Protein AF-A0A0F9TFV9-F1 (afdb_monomer_lite)

Structure (mmCIF, N/CA/C/O backbone):
data_AF-A0A0F9TFV9-F1
#
_entry.id   AF-A0A0F9TFV9-F1
#
loop_
_atom_site.group_PDB
_atom_site.id
_atom_site.type_symbol
_atom_site.label_atom_id
_atom_site.label_alt_id
_atom_site.label_comp_id
_atom_site.label_asym_id
_atom_site.label_entity_id
_atom_site.label_seq_id
_atom_site.pdbx_PDB_ins_code
_atom_site.Cartn_x
_atom_site.Cartn_y
_atom_site.Cartn_z
_atom_site.occupancy
_atom_site.B_iso_or_equiv
_atom_site.auth_seq_id
_atom_site.auth_comp_id
_atom_site.auth_asym_id
_atom_site.auth_atom_id
_atom_site.pdbx_PDB_model_num
ATOM 1 N N . MET A 1 1 ? 40.514 21.204 -9.995 1.00 37.50 1 MET A N 1
ATOM 2 C CA . MET A 1 1 ? 39.710 19.958 -10.024 1.00 37.50 1 MET A CA 1
ATOM 3 C C . MET A 1 1 ? 38.318 20.270 -10.565 1.00 37.50 1 MET A C 1
ATOM 5 O O . MET A 1 1 ? 37.435 20.650 -9.809 1.00 37.50 1 MET A O 1
ATOM 9 N N . GLY A 1 2 ? 38.145 20.220 -11.890 1.00 33.22 2 GLY A N 1
ATOM 10 C CA . GLY A 1 2 ? 36.869 20.514 -12.550 1.00 33.22 2 GLY A CA 1
ATOM 11 C C . GLY A 1 2 ? 36.032 19.247 -12.705 1.00 33.22 2 GLY A C 1
ATOM 12 O O . GLY A 1 2 ? 36.473 18.284 -13.324 1.00 33.22 2 GLY A O 1
ATOM 13 N N . THR A 1 3 ? 34.837 19.240 -12.126 1.00 39.53 3 THR A N 1
ATOM 14 C CA . THR A 1 3 ? 33.871 18.140 -12.186 1.00 39.53 3 THR A CA 1
ATOM 15 C C . THR A 1 3 ? 33.389 17.914 -13.623 1.00 39.53 3 THR A C 1
ATOM 17 O O . THR A 1 3 ? 32.779 18.787 -14.244 1.00 39.53 3 THR A O 1
ATOM 20 N N . MET A 1 4 ? 33.654 16.725 -14.176 1.00 38.09 4 MET A N 1
ATOM 21 C CA . MET A 1 4 ? 33.160 16.329 -15.496 1.00 38.09 4 MET A CA 1
ATOM 22 C C . MET A 1 4 ? 31.634 16.193 -15.456 1.00 38.09 4 MET A C 1
ATOM 24 O O . MET A 1 4 ? 31.074 15.252 -14.893 1.00 38.09 4 MET A O 1
ATOM 28 N N . LYS A 1 5 ? 30.945 17.171 -16.049 1.00 39.03 5 LYS A N 1
ATOM 29 C CA . LYS A 1 5 ? 29.489 17.175 -16.200 1.00 39.03 5 LYS A CA 1
ATOM 30 C C . LYS A 1 5 ? 29.058 16.039 -17.136 1.00 39.03 5 LYS A C 1
ATOM 32 O O . LYS A 1 5 ? 29.384 16.015 -18.319 1.00 39.03 5 LYS A O 1
ATOM 37 N N . ASN A 1 6 ? 28.279 15.133 -16.558 1.00 43.31 6 ASN A N 1
ATOM 38 C CA . ASN A 1 6 ? 27.502 14.057 -17.164 1.00 43.31 6 ASN A CA 1
ATOM 39 C C . ASN A 1 6 ? 26.743 14.536 -18.428 1.00 43.31 6 ASN A C 1
ATOM 41 O O . ASN A 1 6 ? 25.798 15.326 -18.329 1.00 43.31 6 ASN A O 1
ATOM 45 N N . LYS A 1 7 ? 27.164 14.085 -19.621 1.00 40.56 7 LYS A N 1
ATOM 46 C CA . LYS A 1 7 ? 26.511 14.417 -20.900 1.00 40.56 7 LYS A CA 1
ATOM 47 C C . LYS A 1 7 ? 25.249 13.566 -21.075 1.00 40.56 7 LYS A C 1
ATOM 49 O O . LYS A 1 7 ? 25.292 12.406 -21.472 1.00 40.56 7 LYS A O 1
ATOM 54 N N . ARG A 1 8 ? 24.106 14.180 -20.764 1.00 39.94 8 ARG A N 1
ATOM 55 C CA . ARG A 1 8 ? 22.757 13.665 -21.023 1.00 39.94 8 ARG A CA 1
ATOM 56 C C . ARG A 1 8 ? 22.492 13.575 -22.532 1.00 39.94 8 ARG A C 1
ATOM 58 O O . ARG A 1 8 ? 22.741 14.533 -23.250 1.00 39.94 8 ARG A O 1
ATOM 65 N N . GLY A 1 9 ? 21.872 12.470 -22.949 1.00 41.59 9 GLY A N 1
ATOM 66 C CA . GLY A 1 9 ? 20.926 12.418 -24.069 1.00 41.59 9 GLY A CA 1
ATOM 67 C C . GLY A 1 9 ? 21.504 12.439 -25.485 1.00 41.59 9 GLY A C 1
ATOM 68 O O . GLY A 1 9 ? 21.513 13.480 -26.128 1.00 41.59 9 GLY A O 1
ATOM 69 N N . LEU A 1 10 ? 21.819 11.265 -26.045 1.00 43.81 10 LEU A N 1
ATOM 70 C CA . LEU A 1 10 ? 21.795 11.100 -27.502 1.00 43.81 10 LEU A CA 1
ATOM 71 C C . LEU A 1 10 ? 20.373 10.740 -27.960 1.00 43.81 10 LEU A C 1
ATOM 73 O O . LEU A 1 10 ? 19.958 9.580 -27.937 1.00 43.81 10 LEU A O 1
ATOM 77 N N . HIS A 1 11 ? 19.632 11.752 -28.409 1.00 49.06 11 HIS A N 1
ATOM 78 C CA . HIS A 1 11 ? 18.586 11.575 -29.411 1.00 49.06 11 HIS A CA 1
ATOM 79 C C . HIS A 1 11 ? 19.266 11.215 -30.735 1.00 49.06 11 HIS A C 1
ATOM 81 O O . HIS A 1 11 ? 19.784 12.093 -31.410 1.00 49.06 11 HIS A O 1
ATOM 87 N N . ASN A 1 12 ? 19.287 9.938 -31.119 1.00 56.12 12 ASN A N 1
ATOM 88 C CA . ASN A 1 12 ? 19.725 9.573 -32.464 1.00 56.12 12 ASN A CA 1
ATOM 89 C C . ASN A 1 12 ? 18.788 8.508 -33.046 1.00 56.12 12 ASN A C 1
ATOM 91 O O . ASN A 1 12 ? 18.911 7.324 -32.729 1.00 56.12 12 ASN A O 1
ATOM 95 N N . LYS A 1 13 ? 17.803 8.942 -33.849 1.00 54.81 13 LYS A N 1
ATOM 96 C CA . LYS A 1 13 ? 16.908 8.042 -34.602 1.00 54.81 13 LYS A CA 1
ATOM 97 C C . LYS A 1 13 ? 17.725 7.060 -35.458 1.00 54.81 13 LYS A C 1
ATOM 99 O O . LYS A 1 13 ? 17.424 5.872 -35.446 1.00 54.81 13 LYS A O 1
ATOM 104 N N . ASN A 1 14 ? 18.839 7.520 -36.030 1.00 58.97 14 ASN A N 1
ATOM 105 C CA . ASN A 1 14 ? 19.707 6.725 -36.906 1.00 58.97 14 ASN A CA 1
ATOM 106 C C . ASN A 1 14 ? 20.368 5.549 -36.172 1.00 58.97 14 ASN A C 1
ATOM 108 O O . ASN A 1 14 ? 20.456 4.445 -36.698 1.00 58.97 14 ASN A O 1
ATOM 112 N N . LYS A 1 15 ? 20.766 5.739 -34.904 1.00 63.22 15 LYS A N 1
ATOM 113 C CA . LYS A 1 15 ? 21.329 4.647 -34.087 1.00 63.22 15 LYS A CA 1
ATOM 114 C C . LYS A 1 15 ? 20.271 3.598 -33.721 1.00 63.22 15 LYS A C 1
ATOM 116 O O . LYS A 1 15 ? 20.613 2.449 -33.459 1.00 63.22 15 LYS A O 1
ATOM 121 N N . PHE A 1 16 ? 18.994 3.982 -33.676 1.00 66.44 16 PHE A N 1
ATOM 122 C CA . PHE A 1 16 ? 17.909 3.053 -33.375 1.00 66.44 16 PHE A CA 1
ATOM 123 C C . PHE A 1 16 ? 17.599 2.133 -34.563 1.00 66.44 16 PHE A C 1
ATOM 125 O O . PHE A 1 16 ? 17.507 0.922 -34.367 1.00 66.44 16 PHE A O 1
ATOM 132 N N . GLU A 1 17 ? 17.465 2.702 -35.763 1.00 65.44 17 GLU A N 1
ATOM 133 C CA . GLU A 1 17 ? 17.160 1.957 -36.994 1.00 65.44 17 GLU A CA 1
ATOM 134 C C . GLU A 1 17 ? 18.267 0.963 -37.360 1.00 65.44 17 GLU A C 1
ATOM 136 O O . GLU A 1 17 ? 17.966 -0.141 -37.799 1.00 65.44 17 GLU A O 1
ATOM 141 N N . ALA A 1 18 ? 19.529 1.297 -37.076 1.00 75.06 18 ALA A N 1
ATOM 142 C CA . ALA A 1 18 ? 20.654 0.402 -37.337 1.00 75.06 18 ALA A CA 1
ATOM 143 C C . ALA A 1 18 ? 20.798 -0.745 -36.315 1.00 75.06 18 ALA A C 1
ATOM 145 O O . ALA A 1 18 ? 21.227 -1.838 -36.672 1.00 75.06 18 ALA A O 1
ATOM 146 N N . LEU A 1 19 ? 20.480 -0.517 -35.032 1.00 80.38 19 LEU A N 1
ATOM 147 C CA . LEU A 1 19 ? 20.834 -1.466 -33.965 1.00 80.38 19 LEU A CA 1
ATOM 148 C C . LEU A 1 19 ? 19.737 -2.491 -33.649 1.00 80.38 19 LEU A C 1
ATOM 150 O O . LEU A 1 19 ? 20.044 -3.645 -33.360 1.00 80.38 19 LEU A O 1
ATOM 154 N N . TRP A 1 20 ? 18.471 -2.071 -33.621 1.00 85.62 20 TRP A N 1
ATOM 155 C CA . TRP A 1 20 ? 17.415 -2.845 -32.957 1.00 85.62 20 TRP A CA 1
ATOM 156 C C . TRP A 1 20 ? 16.574 -3.749 -33.860 1.00 85.62 20 TRP A C 1
ATOM 158 O O . TRP A 1 20 ? 16.252 -4.844 -33.398 1.00 85.62 20 TRP A O 1
ATOM 168 N N . PRO A 1 21 ? 16.211 -3.373 -35.104 1.00 88.62 21 PRO A N 1
ATOM 169 C CA . PRO A 1 21 ? 15.469 -4.271 -35.987 1.00 88.62 21 PRO A CA 1
ATOM 170 C C . PRO A 1 21 ? 16.165 -5.626 -36.212 1.00 88.62 21 PRO A C 1
ATOM 172 O O . PRO A 1 21 ? 15.492 -6.641 -36.029 1.00 88.62 21 PRO A O 1
ATOM 175 N N . PRO A 1 22 ? 17.493 -5.696 -36.459 1.00 91.25 22 PRO A N 1
ATOM 176 C CA . PRO A 1 22 ? 18.190 -6.980 -36.602 1.00 91.25 22 PRO A CA 1
ATOM 177 C C . PRO A 1 22 ? 18.244 -7.806 -35.308 1.00 91.25 22 PRO A C 1
ATOM 179 O O . PRO A 1 22 ? 18.409 -9.018 -35.344 1.00 91.25 22 PRO A O 1
ATOM 182 N N . ARG A 1 23 ? 18.105 -7.157 -34.146 1.00 91.88 23 ARG A N 1
ATOM 183 C CA . ARG A 1 23 ? 18.199 -7.785 -32.817 1.00 91.88 23 ARG A CA 1
ATOM 184 C C . ARG A 1 23 ? 16.839 -8.078 -32.193 1.00 91.88 23 ARG A C 1
ATOM 186 O O . ARG A 1 23 ? 16.759 -8.385 -31.005 1.00 91.88 23 ARG A O 1
ATOM 193 N N . LYS A 1 24 ? 15.753 -7.961 -32.962 1.00 92.69 24 LYS A N 1
ATOM 194 C CA . LYS A 1 24 ? 14.388 -8.143 -32.454 1.00 92.69 24 LYS A CA 1
ATOM 195 C C . LYS A 1 24 ? 14.200 -9.513 -31.797 1.00 92.69 24 LYS A C 1
ATOM 197 O O . LYS A 1 24 ? 13.625 -9.580 -30.709 1.00 92.69 24 LYS A O 1
ATOM 202 N N . ASP A 1 25 ? 14.704 -10.573 -32.422 1.00 92.19 25 ASP A N 1
ATOM 203 C CA . ASP A 1 25 ? 14.535 -11.942 -31.927 1.00 92.19 25 ASP A CA 1
ATOM 204 C C . ASP A 1 25 ? 15.399 -12.226 -30.697 1.00 92.19 25 ASP A C 1
ATOM 206 O O . ASP A 1 25 ? 14.900 -12.776 -29.715 1.00 92.19 25 ASP A O 1
ATOM 210 N N . GLU A 1 26 ? 16.647 -11.749 -30.694 1.00 93.19 26 GLU A N 1
ATOM 211 C CA . GLU A 1 26 ? 17.537 -11.784 -29.526 1.00 93.19 26 GLU A CA 1
ATOM 212 C C . GLU A 1 26 ? 16.878 -11.083 -28.327 1.00 93.19 26 GLU A C 1
ATOM 214 O O . GLU A 1 26 ? 16.752 -11.651 -27.240 1.00 93.19 26 GLU A O 1
ATOM 219 N N . LEU A 1 27 ? 16.362 -9.870 -28.541 1.00 93.75 27 LEU A N 1
ATOM 220 C CA . LEU A 1 27 ? 15.692 -9.093 -27.506 1.00 93.75 27 LEU A CA 1
ATOM 221 C C . LEU A 1 27 ? 14.424 -9.792 -26.997 1.00 93.75 27 LEU A C 1
ATOM 223 O O . LEU A 1 27 ? 14.160 -9.794 -25.790 1.00 93.75 27 LEU A O 1
ATOM 227 N N . LYS A 1 28 ? 13.645 -10.410 -27.894 1.00 95.06 28 LYS A N 1
ATOM 228 C CA . LYS A 1 28 ? 12.459 -11.198 -27.536 1.00 95.06 28 LYS A CA 1
ATOM 229 C C . LYS A 1 28 ? 12.845 -12.415 -26.693 1.00 95.06 28 LYS A C 1
ATOM 231 O O . LYS A 1 28 ? 12.200 -12.650 -25.671 1.00 95.06 28 LYS A O 1
ATOM 236 N N . TRP A 1 29 ? 13.901 -13.137 -27.065 1.00 94.19 29 TRP A N 1
ATOM 237 C CA . TRP A 1 29 ? 14.400 -14.300 -26.331 1.00 94.19 29 TRP A CA 1
ATOM 238 C C . TRP A 1 29 ? 14.916 -13.919 -24.936 1.00 94.19 29 TRP A C 1
ATOM 240 O O . TRP A 1 29 ? 14.483 -14.497 -23.936 1.00 94.19 29 TRP A O 1
ATOM 250 N N . LEU A 1 30 ? 15.750 -12.878 -24.832 1.00 94.69 30 LEU A N 1
ATOM 251 C CA . LEU A 1 30 ? 16.243 -12.367 -23.547 1.00 94.69 30 LEU A CA 1
ATOM 252 C C . LEU A 1 30 ? 15.086 -11.939 -22.629 1.00 94.69 30 LEU A C 1
ATOM 254 O O . LEU A 1 30 ? 15.067 -12.242 -21.432 1.00 94.69 30 LEU A O 1
ATOM 258 N N . TYR A 1 31 ? 14.086 -11.253 -23.187 1.00 93.56 31 TYR A N 1
ATOM 259 C CA . TYR A 1 31 ? 12.984 -10.696 -22.412 1.00 93.56 31 TYR A CA 1
ATOM 260 C C . TYR A 1 31 ? 11.925 -11.738 -22.012 1.00 93.56 31 TYR A C 1
ATOM 262 O O . TYR A 1 31 ? 11.519 -11.769 -20.845 1.00 93.56 31 TYR A O 1
ATOM 270 N N . HIS A 1 32 ? 11.479 -12.600 -22.933 1.00 89.06 32 HIS A N 1
ATOM 271 C CA . HIS A 1 32 ? 10.394 -13.560 -22.693 1.00 89.06 32 HIS A CA 1
ATOM 272 C C . HIS A 1 32 ? 10.861 -14.950 -22.270 1.00 89.06 32 HIS A C 1
ATOM 274 O O . HIS A 1 32 ? 10.210 -15.530 -21.396 1.00 89.06 32 HIS A O 1
ATOM 280 N N . ASN A 1 33 ? 11.946 -15.474 -22.845 1.00 88.75 33 ASN A N 1
ATOM 281 C CA . ASN A 1 33 ? 12.426 -16.831 -22.567 1.00 88.75 33 ASN A CA 1
ATOM 282 C C . ASN A 1 33 ? 13.345 -16.827 -21.345 1.00 88.75 33 ASN A C 1
ATOM 284 O O . ASN A 1 33 ? 13.037 -17.475 -20.351 1.00 88.75 33 ASN A O 1
ATOM 288 N N . GLN A 1 34 ? 14.398 -16.005 -21.361 1.00 90.50 34 GLN A N 1
ATOM 289 C CA . GLN A 1 34 ? 15.352 -15.894 -20.246 1.00 90.50 34 GLN A CA 1
ATOM 290 C C . GLN A 1 34 ? 14.829 -15.074 -19.060 1.00 90.50 34 GLN A C 1
ATOM 292 O O . GLN A 1 34 ? 15.474 -14.986 -18.016 1.00 90.50 34 GLN A O 1
ATOM 297 N N . LYS A 1 35 ? 13.663 -14.435 -19.214 1.00 90.88 35 LYS A N 1
ATOM 298 C CA . LYS A 1 35 ? 13.019 -13.591 -18.196 1.00 90.88 35 LYS A CA 1
ATOM 299 C C . LYS A 1 35 ? 13.893 -12.436 -17.690 1.00 90.88 35 LYS A C 1
ATOM 301 O O . LYS A 1 35 ? 13.602 -11.893 -16.617 1.00 90.88 35 LYS A O 1
ATOM 306 N N . TRP A 1 36 ? 14.895 -11.984 -18.450 1.00 93.56 36 TRP A N 1
ATOM 307 C CA . TRP A 1 36 ? 15.752 -10.878 -18.024 1.00 93.56 36 TRP A CA 1
ATOM 308 C C . TRP A 1 36 ? 14.940 -9.600 -17.797 1.00 93.56 36 TRP A C 1
ATOM 310 O O . TRP A 1 36 ? 14.01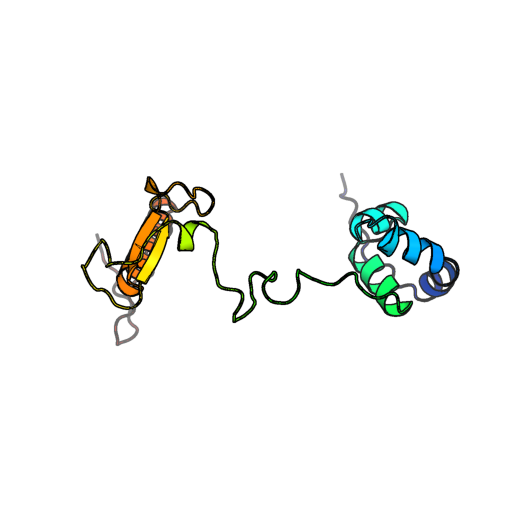3 -9.265 -18.546 1.00 93.56 36 TRP A O 1
ATOM 320 N N . SER A 1 37 ? 15.260 -8.885 -16.716 1.00 93.56 37 SER A N 1
ATOM 321 C CA . SER A 1 37 ? 14.658 -7.581 -16.444 1.00 93.56 37 SER A CA 1
ATOM 322 C C . SER A 1 37 ? 15.090 -6.574 -17.514 1.00 93.56 37 SER A C 1
ATOM 324 O O . SER A 1 37 ? 16.169 -6.685 -18.093 1.00 93.56 37 SER A O 1
ATOM 326 N N . MET A 1 38 ? 14.273 -5.545 -17.756 1.00 93.69 38 MET A N 1
ATOM 327 C CA . MET A 1 38 ? 14.645 -4.475 -18.693 1.00 93.69 38 MET A CA 1
ATOM 328 C C . MET A 1 38 ? 15.914 -3.723 -18.252 1.00 93.69 38 MET A C 1
ATOM 330 O O . MET A 1 38 ? 16.570 -3.128 -19.097 1.00 93.69 38 MET A O 1
ATOM 334 N N . SER A 1 39 ? 16.252 -3.744 -16.954 1.00 94.31 39 SER A N 1
ATOM 335 C CA . SER A 1 39 ? 17.513 -3.181 -16.453 1.00 94.31 39 SER A CA 1
ATOM 336 C C . SER A 1 39 ? 18.694 -4.045 -16.867 1.00 94.31 39 SER A C 1
ATOM 338 O O . SER A 1 39 ? 19.600 -3.532 -17.497 1.00 94.31 39 SER A O 1
ATOM 340 N N . LYS A 1 40 ? 18.619 -5.364 -16.636 1.00 94.75 40 LYS A N 1
ATOM 341 C CA . LYS A 1 40 ? 19.682 -6.306 -17.011 1.00 94.75 40 LYS A CA 1
ATOM 342 C C . LYS A 1 40 ? 19.948 -6.302 -18.520 1.00 94.75 40 LYS A C 1
ATOM 344 O O . LYS A 1 40 ? 21.091 -6.326 -18.953 1.00 94.75 40 LYS A O 1
ATOM 349 N N . ILE A 1 41 ? 18.884 -6.241 -19.323 1.00 94.94 41 ILE A N 1
ATOM 350 C CA . ILE A 1 41 ? 18.994 -6.076 -20.782 1.00 94.94 41 ILE A CA 1
ATOM 351 C C . ILE A 1 41 ? 19.617 -4.714 -21.122 1.00 94.94 41 ILE A C 1
ATOM 353 O O . ILE A 1 41 ? 20.413 -4.608 -22.049 1.00 94.94 41 ILE A O 1
ATOM 357 N N . GLY A 1 42 ? 19.259 -3.670 -20.374 1.00 93.25 42 GLY A N 1
ATOM 358 C CA . GLY A 1 42 ? 19.842 -2.345 -20.525 1.00 93.25 42 GLY A CA 1
ATOM 359 C C . GLY A 1 42 ? 21.348 -2.344 -20.293 1.00 93.25 42 GLY A C 1
ATOM 360 O O . GLY A 1 42 ? 22.082 -1.853 -21.142 1.00 93.25 42 GLY A O 1
ATOM 361 N N . ASP A 1 43 ? 21.801 -2.972 -19.212 1.00 92.19 43 ASP A N 1
ATOM 362 C CA . ASP A 1 43 ? 23.221 -3.108 -18.883 1.00 92.19 43 ASP A CA 1
ATOM 363 C C . ASP A 1 43 ? 23.967 -3.871 -19.988 1.00 92.19 43 ASP A C 1
ATOM 365 O O . ASP A 1 43 ? 25.012 -3.422 -20.452 1.00 92.19 43 ASP A O 1
ATOM 369 N N . TYR A 1 44 ? 23.374 -4.960 -20.493 1.00 91.75 44 TYR A N 1
ATOM 370 C CA . TYR A 1 44 ? 23.936 -5.762 -21.585 1.00 91.75 44 TYR A CA 1
ATOM 371 C C . TYR A 1 44 ? 24.159 -4.958 -22.876 1.00 91.75 44 TYR A C 1
ATOM 373 O O . TYR A 1 44 ? 25.190 -5.101 -23.527 1.00 91.75 44 TYR A O 1
ATOM 381 N N . TYR A 1 45 ? 23.225 -4.072 -23.231 1.00 88.81 45 TYR A N 1
ATOM 382 C CA . TYR A 1 45 ? 23.333 -3.224 -24.425 1.00 88.81 45 TYR A CA 1
ATOM 383 C C . TYR A 1 45 ? 23.856 -1.806 -24.142 1.00 88.81 45 TYR A C 1
ATOM 385 O O . TYR A 1 45 ? 23.824 -0.954 -25.033 1.00 88.81 45 TYR A O 1
ATOM 393 N N . ASN A 1 46 ? 24.309 -1.531 -22.916 1.00 89.75 46 ASN A N 1
ATOM 394 C CA . ASN A 1 46 ? 24.718 -0.207 -22.445 1.00 89.75 46 ASN A CA 1
ATOM 395 C C . ASN A 1 46 ? 23.686 0.903 -22.754 1.00 89.75 46 ASN A C 1
ATOM 397 O O . ASN A 1 46 ? 23.987 1.966 -23.307 1.00 89.75 46 ASN A O 1
ATOM 401 N N . VAL A 1 47 ? 22.423 0.638 -22.428 1.00 87.69 47 VAL A N 1
ATOM 402 C CA . VAL A 1 47 ? 21.302 1.568 -22.577 1.00 87.69 47 VAL A CA 1
ATOM 403 C C . VAL A 1 47 ? 20.450 1.575 -21.318 1.00 87.69 47 VAL A C 1
ATOM 405 O O . VAL A 1 47 ? 20.285 0.570 -20.640 1.00 87.69 47 VAL A O 1
ATOM 408 N N . SER A 1 48 ? 19.838 2.717 -21.002 1.00 90.62 48 SER A N 1
ATOM 409 C CA . SER A 1 48 ? 18.960 2.780 -19.829 1.00 90.62 48 SER A CA 1
ATOM 410 C C . SER A 1 48 ? 17.785 1.797 -19.940 1.00 90.62 48 SER A C 1
ATOM 412 O O . SER A 1 48 ? 17.255 1.553 -21.029 1.00 90.62 48 SER A O 1
ATOM 414 N N . GLN A 1 49 ? 17.280 1.341 -18.794 1.00 91.88 49 GLN A N 1
ATOM 415 C CA . GLN A 1 49 ? 16.047 0.551 -18.696 1.00 91.88 49 GLN A CA 1
ATOM 416 C C . GLN A 1 49 ? 14.858 1.215 -19.426 1.00 91.88 49 GLN A C 1
ATOM 418 O O . GLN A 1 49 ? 14.060 0.547 -20.088 1.00 91.88 49 GLN A O 1
ATOM 423 N N . SER A 1 50 ? 14.760 2.549 -19.363 1.00 90.06 50 SER A N 1
ATOM 424 C CA . SER A 1 50 ? 13.749 3.322 -20.101 1.00 90.06 50 SER A CA 1
ATOM 425 C C . SER A 1 50 ? 13.941 3.266 -21.624 1.00 90.06 50 SER A C 1
ATOM 427 O O . SER A 1 50 ? 12.966 3.302 -22.377 1.00 90.06 50 SER A O 1
ATOM 429 N N . GLY A 1 51 ? 15.192 3.143 -22.078 1.00 90.88 51 GLY A N 1
ATOM 430 C CA . GLY A 1 51 ? 15.564 2.930 -23.472 1.00 90.88 51 GLY A CA 1
ATOM 431 C C . GLY A 1 51 ? 15.064 1.580 -23.970 1.00 90.88 51 GLY A C 1
ATOM 432 O O . GLY A 1 51 ? 14.335 1.544 -24.955 1.00 90.88 51 GLY A O 1
ATOM 433 N N . ILE A 1 52 ? 15.340 0.501 -23.232 1.00 93.06 52 ILE A N 1
ATOM 434 C CA . ILE A 1 52 ? 14.825 -0.842 -23.548 1.00 93.06 52 ILE A CA 1
ATOM 435 C C . ILE A 1 52 ? 13.297 -0.861 -23.598 1.00 93.06 52 ILE A C 1
ATOM 437 O O . ILE A 1 52 ? 12.720 -1.389 -24.543 1.00 93.06 52 ILE A O 1
ATOM 441 N N . SER A 1 53 ? 12.625 -0.217 -22.642 1.00 92.69 53 SER A N 1
ATOM 442 C CA . SER A 1 53 ? 11.160 -0.097 -22.652 1.00 92.69 53 SER A CA 1
ATOM 443 C C . SER A 1 53 ? 10.632 0.546 -23.947 1.00 92.69 53 SER A C 1
ATOM 445 O O . SER A 1 53 ? 9.690 0.044 -24.566 1.00 92.69 53 SER A O 1
ATOM 447 N N . LYS A 1 54 ? 11.279 1.625 -24.414 1.00 91.94 54 LYS A N 1
ATOM 448 C CA . LYS A 1 54 ? 10.942 2.277 -25.691 1.00 91.94 54 LYS A CA 1
ATOM 449 C C . LYS A 1 54 ? 11.226 1.371 -26.891 1.00 91.94 54 LYS A C 1
ATOM 451 O O . LYS A 1 54 ? 10.426 1.366 -27.823 1.00 91.94 54 LYS A O 1
ATOM 456 N N . VAL A 1 55 ? 12.329 0.621 -26.871 1.00 92.38 55 VAL A N 1
ATOM 457 C CA . VAL A 1 55 ? 12.697 -0.329 -27.934 1.00 92.38 55 VAL A CA 1
ATOM 458 C C . VAL A 1 55 ? 11.654 -1.440 -28.050 1.00 92.38 55 VAL A C 1
ATOM 460 O O . VAL A 1 55 ? 11.112 -1.633 -29.134 1.00 92.38 55 VAL A O 1
ATOM 463 N N . LEU A 1 56 ? 11.301 -2.101 -26.942 1.00 93.06 56 LEU A N 1
ATOM 464 C CA . LEU A 1 56 ? 10.287 -3.163 -26.916 1.00 93.06 56 LEU A CA 1
ATOM 465 C C . LEU A 1 56 ? 8.954 -2.677 -27.500 1.00 93.06 56 LEU A C 1
ATOM 467 O O . LEU A 1 56 ? 8.392 -3.330 -28.376 1.00 93.06 56 LEU A O 1
ATOM 471 N N . LYS A 1 57 ? 8.499 -1.483 -27.087 1.00 92.81 57 LYS A N 1
ATOM 472 C CA . LYS A 1 57 ? 7.272 -0.866 -27.615 1.00 92.81 57 LYS A CA 1
ATOM 473 C C . LYS A 1 57 ? 7.350 -0.617 -29.124 1.00 92.81 57 LYS A C 1
ATOM 475 O O . LYS A 1 57 ? 6.391 -0.905 -29.829 1.00 92.81 57 LYS A O 1
ATOM 480 N N . ARG A 1 58 ? 8.470 -0.080 -29.622 1.00 91.19 58 ARG A N 1
ATOM 481 C CA . ARG A 1 58 ? 8.657 0.228 -31.052 1.00 91.19 58 ARG A CA 1
ATOM 482 C C . ARG A 1 58 ? 8.743 -1.019 -31.927 1.00 91.19 58 ARG A C 1
ATOM 484 O O . ARG A 1 58 ? 8.267 -0.986 -33.051 1.00 91.19 58 ARG A O 1
ATOM 491 N N . LEU A 1 59 ? 9.327 -2.101 -31.418 1.00 92.19 59 LEU A N 1
ATOM 492 C CA . LEU A 1 59 ? 9.432 -3.375 -32.137 1.00 92.19 59 LEU A CA 1
ATOM 493 C C . LEU A 1 59 ? 8.163 -4.240 -32.033 1.00 92.19 59 LEU A C 1
ATOM 495 O O . LEU A 1 59 ? 8.134 -5.342 -32.586 1.00 92.19 59 LEU A O 1
ATOM 499 N N . GLY A 1 60 ? 7.136 -3.774 -31.313 1.00 93.31 60 GLY A N 1
ATOM 500 C CA . GLY A 1 60 ? 5.902 -4.526 -31.086 1.00 93.31 60 GLY A CA 1
ATOM 501 C C . GLY A 1 60 ? 6.091 -5.759 -30.197 1.00 93.31 60 GLY A C 1
ATOM 502 O O . GLY A 1 60 ? 5.326 -6.712 -30.306 1.00 93.31 60 GLY A O 1
ATOM 503 N N . ILE A 1 61 ? 7.115 -5.776 -29.337 1.00 91.62 61 ILE A N 1
ATOM 504 C CA . ILE A 1 61 ? 7.336 -6.875 -28.391 1.00 91.62 61 ILE A CA 1
ATOM 505 C C . ILE A 1 61 ? 6.438 -6.635 -27.165 1.00 91.62 61 ILE A C 1
ATOM 507 O O . ILE A 1 61 ? 6.585 -5.602 -26.499 1.00 91.62 61 ILE A O 1
ATOM 511 N N . PRO A 1 62 ? 5.497 -7.547 -26.853 1.00 89.69 62 PRO A N 1
ATOM 512 C CA . PRO A 1 62 ? 4.534 -7.337 -25.780 1.00 89.69 62 PRO A CA 1
ATOM 513 C C . PRO A 1 62 ? 5.223 -7.305 -24.413 1.00 89.69 62 PRO A C 1
ATOM 515 O O . PRO A 1 62 ? 6.091 -8.112 -24.100 1.00 89.69 62 PRO A O 1
ATOM 518 N N . SER A 1 63 ? 4.809 -6.377 -23.553 1.00 87.19 63 SER A N 1
ATOM 519 C CA . SER A 1 63 ? 5.274 -6.346 -22.162 1.00 87.19 63 SER A CA 1
ATOM 520 C C . SER A 1 63 ? 4.825 -7.609 -21.417 1.00 87.19 63 SER A C 1
ATOM 522 O O . SER A 1 63 ? 3.696 -8.056 -21.600 1.00 87.19 63 SER A O 1
ATOM 524 N N . ARG A 1 64 ? 5.649 -8.134 -20.498 1.00 85.25 64 ARG A N 1
ATOM 525 C CA . ARG A 1 64 ? 5.339 -9.309 -19.647 1.00 85.25 64 ARG A CA 1
ATOM 526 C C . ARG A 1 64 ? 4.196 -9.099 -18.624 1.00 85.25 64 ARG A C 1
ATOM 528 O O . ARG A 1 64 ? 4.059 -9.890 -17.701 1.00 85.25 64 ARG A O 1
ATOM 535 N N . GLY A 1 65 ? 3.382 -8.053 -18.780 1.00 74.50 65 GLY A N 1
ATOM 536 C CA . GLY A 1 65 ? 2.349 -7.647 -17.826 1.00 74.50 65 GLY A CA 1
ATOM 537 C C . GLY A 1 65 ? 2.932 -6.933 -16.602 1.00 74.50 65 GLY A C 1
ATOM 538 O O . GLY A 1 65 ? 4.003 -7.271 -16.099 1.00 74.50 65 GLY A O 1
ATOM 539 N N . LYS A 1 66 ? 2.245 -5.887 -16.128 1.00 66.94 66 LYS A N 1
ATOM 540 C CA . LYS A 1 66 ? 2.571 -5.217 -14.862 1.00 66.94 66 LYS A CA 1
ATOM 541 C C . LYS A 1 66 ? 1.597 -5.707 -13.801 1.00 66.94 66 LYS A C 1
ATOM 543 O O . LYS A 1 66 ? 0.536 -5.123 -13.621 1.00 66.94 66 LYS A O 1
ATOM 548 N N . GLY A 1 67 ? 2.000 -6.752 -13.095 1.00 63.81 67 GLY A N 1
ATOM 549 C CA . GLY A 1 67 ? 1.273 -7.267 -11.945 1.00 63.81 67 GLY A CA 1
ATOM 550 C C . GLY A 1 67 ? 0.517 -8.551 -12.238 1.00 63.81 67 GLY A C 1
ATOM 551 O O . GLY A 1 67 ? 0.203 -8.880 -13.379 1.00 63.81 67 GLY A O 1
ATOM 552 N N . ARG A 1 68 ? 0.266 -9.268 -11.149 1.00 67.00 68 ARG A N 1
ATOM 553 C CA . ARG A 1 68 ? -0.666 -10.387 -11.093 1.00 67.00 68 ARG A CA 1
ATOM 554 C C . ARG A 1 68 ? -2.049 -9.923 -11.586 1.00 67.00 68 ARG A C 1
ATOM 556 O O . ARG A 1 68 ? -2.365 -8.741 -11.445 1.00 67.00 68 ARG A O 1
ATOM 563 N N . LEU A 1 69 ? -2.835 -10.806 -12.198 1.00 63.97 69 LEU A N 1
ATOM 564 C CA . LEU A 1 69 ? -4.167 -10.496 -12.742 1.00 63.97 69 LEU A CA 1
ATOM 565 C C . LEU A 1 69 ? -5.267 -10.999 -11.793 1.00 63.97 69 LEU A C 1
ATOM 567 O O . LEU A 1 69 ? -5.027 -11.893 -10.987 1.00 63.97 69 LEU A O 1
ATOM 571 N N . GLY A 1 70 ? -6.468 -10.420 -11.874 1.00 63.69 70 GLY A N 1
ATOM 572 C CA . GLY A 1 70 ? -7.619 -10.854 -11.070 1.00 63.69 70 GLY A CA 1
ATOM 573 C C . GLY A 1 70 ? -7.366 -10.811 -9.557 1.00 63.69 70 GLY A C 1
ATOM 574 O O . GLY A 1 70 ? -6.750 -9.869 -9.054 1.00 63.69 70 GLY A O 1
ATOM 575 N N . SER A 1 71 ? -7.819 -11.841 -8.837 1.00 59.56 71 SER A N 1
ATOM 576 C CA . SER A 1 71 ? -7.690 -11.982 -7.374 1.00 59.56 71 SER A CA 1
ATOM 577 C C . SER A 1 71 ? -6.247 -11.961 -6.861 1.00 59.56 71 SER A C 1
ATOM 579 O O . SER A 1 71 ? -6.005 -11.651 -5.696 1.00 59.56 71 SER A O 1
ATOM 581 N N . GLU A 1 72 ? -5.270 -12.234 -7.723 1.00 53.38 72 GLU A N 1
ATOM 582 C CA . GLU A 1 72 ? -3.858 -12.212 -7.369 1.00 53.38 72 GLU A CA 1
ATOM 583 C C . GLU A 1 72 ? -3.257 -10.785 -7.356 1.00 53.38 72 GLU A C 1
ATOM 585 O O . GLU A 1 72 ? -2.153 -10.568 -6.840 1.00 53.38 72 GLU A O 1
ATOM 590 N N . ASN A 1 73 ? -3.959 -9.790 -7.914 1.00 65.31 73 ASN A N 1
ATOM 591 C CA . ASN A 1 73 ? -3.564 -8.382 -7.890 1.00 65.31 73 ASN A CA 1
ATOM 592 C C . ASN A 1 73 ? -3.959 -7.723 -6.559 1.00 65.31 73 ASN A C 1
ATOM 594 O O . ASN A 1 73 ? -5.138 -7.524 -6.286 1.00 65.31 73 ASN A O 1
ATOM 598 N N . GLY A 1 74 ? -2.983 -7.252 -5.775 1.00 57.88 74 GLY A N 1
ATOM 599 C CA . GLY A 1 74 ? -3.232 -6.610 -4.472 1.00 57.88 74 GLY A CA 1
ATOM 600 C C . GLY A 1 74 ? -4.042 -5.298 -4.496 1.00 57.88 74 GLY A C 1
ATOM 601 O O . GLY A 1 74 ? -4.261 -4.709 -3.438 1.00 57.88 74 GLY A O 1
ATOM 602 N N . ARG A 1 75 ? -4.449 -4.809 -5.678 1.00 57.50 75 ARG A N 1
ATOM 603 C CA . ARG A 1 75 ? -5.323 -3.636 -5.877 1.00 57.50 75 ARG A CA 1
ATOM 604 C C . ARG A 1 75 ? -6.705 -3.977 -6.464 1.00 57.50 75 ARG A C 1
ATOM 606 O O . ARG A 1 75 ? -7.466 -3.052 -6.741 1.00 57.50 75 ARG A O 1
ATOM 613 N N . TYR A 1 76 ? -7.011 -5.249 -6.717 1.00 57.22 76 TYR A N 1
ATOM 614 C CA . TYR A 1 76 ? -8.269 -5.671 -7.344 1.00 57.22 76 TYR A CA 1
ATOM 615 C C . TYR A 1 76 ? -9.456 -5.528 -6.374 1.00 57.22 76 TYR A C 1
ATOM 617 O O . TYR A 1 76 ? -9.294 -5.702 -5.169 1.00 57.22 76 TYR A O 1
ATOM 625 N N . LYS A 1 77 ? -10.637 -5.130 -6.870 1.00 50.03 77 LYS A N 1
ATOM 626 C CA . LYS A 1 77 ? -11.766 -4.678 -6.023 1.00 50.03 77 LYS A CA 1
ATOM 627 C C . LYS A 1 77 ? -12.411 -5.813 -5.208 1.00 50.03 77 LYS A C 1
ATOM 629 O O . LYS A 1 77 ? -12.863 -5.564 -4.096 1.00 50.03 77 LYS A O 1
ATOM 634 N N . ASP A 1 78 ? -12.380 -7.032 -5.729 1.00 49.75 78 ASP A N 1
ATOM 635 C CA . ASP A 1 78 ? -12.776 -8.313 -5.121 1.00 49.75 78 ASP A CA 1
ATOM 636 C C . ASP A 1 78 ? -11.555 -9.156 -4.692 1.00 49.75 78 ASP A C 1
ATOM 638 O O . ASP A 1 78 ? -11.660 -10.050 -3.856 1.00 49.75 78 ASP A O 1
ATOM 642 N N . GLY A 1 79 ? -10.352 -8.773 -5.135 1.00 50.06 79 GLY A N 1
ATOM 643 C CA . GLY A 1 79 ? -9.074 -9.162 -4.538 1.00 50.06 79 GLY A CA 1
ATOM 644 C C . GLY A 1 79 ? -8.783 -8.328 -3.294 1.00 50.06 79 GLY A C 1
ATOM 645 O O . GLY A 1 79 ? -7.872 -7.497 -3.308 1.00 50.06 79 GLY A O 1
ATOM 646 N N . THR A 1 80 ? -9.587 -8.519 -2.235 1.00 40.66 80 THR A N 1
ATOM 647 C CA . THR A 1 80 ? -9.385 -7.907 -0.907 1.00 40.66 80 THR A CA 1
ATOM 648 C C . THR A 1 80 ? -7.879 -7.775 -0.654 1.00 40.66 80 THR A C 1
ATOM 650 O O . THR A 1 80 ? -7.124 -8.729 -0.780 1.00 40.66 80 THR A O 1
ATOM 653 N N . GLN A 1 81 ? -7.322 -6.596 -0.414 1.00 51.16 81 GLN A N 1
ATOM 654 C CA . GLN A 1 81 ? -7.165 -6.043 0.928 1.00 51.16 81 GLN A CA 1
ATOM 655 C C . GLN A 1 81 ? -6.737 -7.035 2.036 1.00 51.16 81 GLN A C 1
ATOM 657 O O . GLN A 1 81 ? -6.577 -6.591 3.158 1.00 51.16 81 GLN A O 1
ATOM 662 N N . SER A 1 82 ? -6.497 -8.318 1.786 1.00 47.31 82 SER A N 1
ATOM 663 C CA . SER A 1 82 ? -6.149 -9.371 2.728 1.00 47.31 82 SER A CA 1
ATOM 664 C C . SER A 1 82 ? -4.648 -9.591 2.695 1.00 47.31 82 SER A C 1
ATOM 666 O O . SER A 1 82 ? -4.136 -10.527 2.093 1.00 47.31 82 SER A O 1
ATOM 668 N N . ARG A 1 83 ? -3.897 -8.739 3.390 1.00 66.50 83 ARG A N 1
ATOM 669 C CA . ARG A 1 83 ? -2.684 -9.288 4.000 1.00 66.50 83 ARG A CA 1
ATOM 670 C C . ARG A 1 83 ? -3.167 -10.368 4.971 1.00 66.50 83 ARG A C 1
ATOM 672 O O . ARG A 1 83 ? -4.126 -10.080 5.684 1.00 66.50 83 ARG A O 1
ATOM 679 N N . MET A 1 84 ? -2.561 -11.563 4.973 1.00 70.00 84 MET A N 1
ATOM 680 C CA . MET A 1 84 ? -3.016 -12.716 5.779 1.00 70.00 84 MET A CA 1
ATOM 681 C C . MET A 1 84 ? -3.481 -12.312 7.182 1.00 70.00 84 MET A C 1
ATOM 683 O O . MET A 1 84 ? -4.538 -12.733 7.630 1.00 70.00 84 MET A O 1
ATOM 687 N N . TYR A 1 85 ? -2.774 -11.383 7.827 1.00 77.12 85 TYR A N 1
ATOM 688 C CA . TYR A 1 85 ? -3.118 -10.870 9.152 1.00 77.12 85 TYR A CA 1
ATOM 689 C C . TYR A 1 85 ? -4.529 -10.298 9.318 1.00 77.12 85 TYR A C 1
ATOM 691 O O . TYR A 1 85 ? -5.038 -10.289 10.428 1.00 77.12 85 TYR A O 1
ATOM 699 N N . ARG A 1 86 ? -5.183 -9.818 8.257 1.00 77.06 86 ARG A N 1
ATOM 700 C CA . ARG A 1 86 ? -6.569 -9.327 8.326 1.00 77.06 86 ARG A CA 1
ATOM 701 C C . ARG A 1 86 ? -7.594 -10.454 8.400 1.00 77.06 86 ARG A C 1
ATOM 703 O O . ARG A 1 86 ? -8.731 -10.171 8.753 1.00 77.06 86 ARG A O 1
ATOM 710 N N . GLN A 1 87 ? -7.184 -11.669 8.043 1.00 82.19 87 GLN A N 1
ATOM 711 C CA . GLN A 1 87 ? -7.959 -12.901 8.175 1.00 82.19 87 GLN A CA 1
ATOM 712 C C . GLN A 1 87 ? -7.580 -13.666 9.452 1.00 82.19 87 GLN A C 1
ATOM 714 O O . GLN A 1 87 ? -8.398 -14.411 9.968 1.00 82.19 87 GLN A O 1
ATOM 719 N N . MET A 1 88 ? -6.366 -13.462 9.983 1.00 83.56 88 MET A N 1
ATOM 720 C CA . MET A 1 88 ? -5.898 -14.142 11.201 1.00 83.56 88 MET A CA 1
ATOM 721 C C . MET A 1 88 ? -6.590 -13.662 12.489 1.00 83.56 88 MET A C 1
ATOM 723 O O . MET A 1 88 ? -6.479 -14.327 13.511 1.0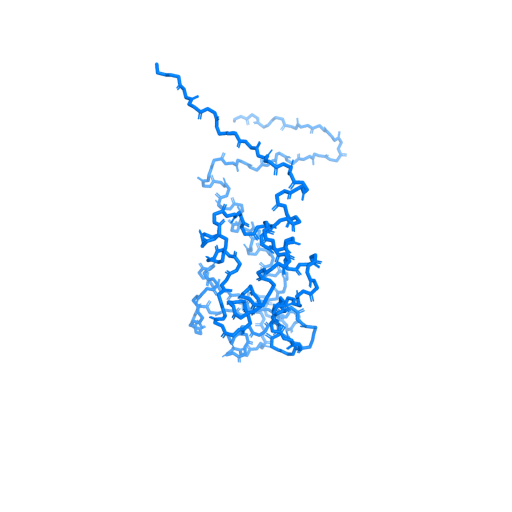0 83.56 88 MET A O 1
ATOM 727 N N . ILE A 1 89 ? -7.269 -12.511 12.469 1.00 86.00 89 ILE A N 1
ATOM 728 C CA . ILE A 1 89 ? -7.916 -11.920 13.646 1.00 86.00 89 ILE A CA 1
ATOM 729 C C . ILE A 1 89 ? -9.389 -11.623 13.359 1.00 86.00 89 ILE A C 1
ATOM 731 O O . ILE A 1 89 ? -9.725 -10.981 12.359 1.00 86.00 89 ILE A O 1
ATOM 735 N N . GLU A 1 90 ? -10.261 -12.079 14.253 1.00 90.00 90 GLU A N 1
ATOM 736 C CA . GLU A 1 90 ? -11.693 -11.803 14.196 1.00 90.00 90 GLU A CA 1
ATOM 737 C C . GLU A 1 90 ? -11.980 -10.329 14.512 1.00 90.00 90 GLU A C 1
ATOM 739 O O . GLU A 1 90 ? -11.304 -9.704 15.329 1.00 90.00 90 GLU A O 1
ATOM 744 N N . LYS A 1 91 ? -12.974 -9.748 13.833 1.00 91.94 91 LYS A N 1
ATOM 745 C CA . LYS A 1 91 ? -13.391 -8.353 14.020 1.00 91.94 91 LYS A CA 1
ATOM 746 C C . LYS A 1 91 ? -14.702 -8.296 14.798 1.00 91.94 91 LYS A C 1
ATOM 748 O O . LYS A 1 91 ? -15.748 -8.047 14.206 1.00 91.94 91 LYS A O 1
ATOM 753 N N . ASP A 1 92 ? -14.629 -8.495 16.106 1.00 94.62 92 ASP A N 1
ATOM 754 C CA . ASP A 1 92 ? -15.783 -8.449 17.007 1.00 94.62 92 ASP A CA 1
ATOM 755 C C . ASP A 1 92 ? -16.198 -6.999 17.329 1.00 94.62 92 ASP A C 1
ATOM 757 O O . ASP A 1 92 ? -17.313 -6.566 17.037 1.00 94.62 92 ASP A O 1
ATOM 761 N N . LYS A 1 93 ? -15.280 -6.204 17.885 1.00 97.56 93 LYS A N 1
ATOM 762 C CA . LYS A 1 93 ? -15.501 -4.826 18.327 1.00 97.56 93 LYS A CA 1
ATOM 763 C C . LYS A 1 93 ? -14.198 -4.040 18.367 1.00 97.56 93 LYS A C 1
ATOM 765 O O . LYS A 1 93 ? -13.094 -4.568 18.440 1.00 97.56 93 LYS A O 1
ATOM 770 N N . CYS A 1 94 ? -14.320 -2.721 18.355 1.00 97.69 94 CYS A N 1
ATOM 771 C CA . CYS A 1 94 ? -13.192 -1.828 18.570 1.00 97.69 94 CYS A CA 1
ATOM 772 C C . CYS A 1 94 ? -12.640 -1.998 19.993 1.00 97.69 94 CYS A C 1
ATOM 774 O O . CYS A 1 94 ? -13.353 -1.734 20.962 1.00 97.69 94 CYS A O 1
ATOM 776 N N . SER A 1 95 ? -11.350 -2.306 20.126 1.00 97.25 95 SER A N 1
ATOM 777 C CA . SER A 1 95 ? -10.676 -2.454 21.422 1.00 97.25 95 SER A CA 1
ATOM 778 C C . SER A 1 95 ? -10.594 -1.154 22.232 1.00 97.25 95 SER A C 1
ATOM 780 O O . SER A 1 95 ? -10.332 -1.189 23.428 1.00 97.25 95 SER A O 1
ATOM 782 N N . THR A 1 96 ? -10.808 0.006 21.598 1.00 97.12 96 THR A N 1
ATOM 783 C CA . THR A 1 96 ? -10.739 1.324 22.256 1.00 97.12 96 THR A CA 1
ATOM 784 C C . THR A 1 96 ? -12.098 1.866 22.693 1.00 97.12 96 THR A C 1
ATOM 786 O O . THR A 1 96 ? -12.176 2.527 23.722 1.00 97.12 96 THR A O 1
ATOM 789 N N . CYS A 1 97 ? -13.156 1.679 21.899 1.00 97.75 97 CYS A N 1
ATOM 790 C CA . CYS A 1 97 ? -14.465 2.291 22.176 1.00 97.75 97 CYS A CA 1
ATOM 791 C C . CYS A 1 97 ? -15.646 1.316 22.143 1.00 97.75 97 CYS A C 1
ATOM 793 O O . CYS A 1 97 ? -16.781 1.749 22.306 1.00 97.75 97 CYS A O 1
ATOM 795 N N . GLY A 1 98 ? -15.414 0.030 21.879 1.00 98.00 98 GLY A N 1
ATOM 796 C CA . GLY A 1 98 ? -16.447 -1.007 21.903 1.00 98.00 98 GLY A CA 1
ATOM 797 C C . GLY A 1 98 ? -17.429 -1.008 20.728 1.00 98.00 98 GLY A C 1
ATOM 798 O O . GLY A 1 98 ? -18.244 -1.917 20.639 1.00 98.00 98 GLY A O 1
ATOM 799 N N . THR A 1 99 ? -17.372 -0.044 19.800 1.00 97.81 99 THR A N 1
ATOM 800 C CA . THR A 1 99 ? -18.259 -0.074 18.624 1.00 97.81 99 THR A CA 1
ATOM 801 C C . THR A 1 99 ? -17.981 -1.295 17.748 1.00 97.81 99 THR A C 1
ATOM 803 O O . THR A 1 99 ? -16.830 -1.695 17.602 1.00 97.81 99 THR A O 1
ATOM 806 N N . ILE A 1 100 ? -19.022 -1.828 17.115 1.00 97.12 100 ILE A N 1
ATOM 807 C CA . ILE A 1 100 ? -18.952 -2.956 16.169 1.00 97.12 100 ILE A CA 1
ATOM 808 C C . ILE A 1 100 ? -18.947 -2.498 14.700 1.00 97.12 100 ILE A C 1
ATOM 810 O O . ILE A 1 100 ? -18.867 -3.300 13.775 1.00 97.12 100 ILE A O 1
ATOM 814 N N . LYS A 1 101 ? -19.061 -1.186 14.453 1.00 93.94 101 LYS A N 1
ATOM 815 C CA . LYS A 1 101 ? -19.170 -0.622 13.101 1.00 93.94 101 LYS A CA 1
ATOM 816 C C . LYS A 1 101 ? -17.800 -0.197 12.570 1.00 93.94 101 LYS A C 1
ATOM 818 O O . LYS A 1 101 ? -16.993 0.387 13.293 1.00 93.94 101 LYS A O 1
ATOM 823 N N . ARG A 1 102 ? -17.581 -0.415 11.266 1.00 93.25 102 ARG A N 1
ATOM 824 C CA . ARG A 1 102 ? -16.395 0.040 10.506 1.00 93.25 102 ARG A CA 1
ATOM 825 C C . ARG A 1 102 ? -15.061 -0.399 11.128 1.00 93.25 102 ARG A C 1
ATOM 827 O O . ARG A 1 102 ? -14.179 0.424 11.378 1.00 93.25 102 ARG A O 1
ATOM 834 N N . LEU A 1 103 ? -14.935 -1.698 11.395 1.00 94.56 103 LEU A N 1
ATOM 835 C CA . LEU A 1 103 ? -13.767 -2.302 12.037 1.00 94.56 103 LEU A CA 1
ATOM 836 C C . LEU A 1 103 ? -12.608 -2.548 11.058 1.00 94.56 103 LEU A C 1
ATOM 838 O O . LEU A 1 103 ? -12.767 -3.122 9.975 1.00 94.56 103 LEU A O 1
ATOM 842 N N . VAL A 1 104 ? -11.409 -2.161 11.481 1.00 92.50 104 VAL A N 1
ATOM 843 C CA . VAL A 1 104 ? -10.145 -2.297 10.756 1.00 92.50 104 VAL A CA 1
ATOM 844 C C . VAL A 1 104 ? -9.072 -2.910 11.659 1.00 92.50 104 VAL A C 1
ATOM 846 O O . VAL A 1 104 ? -9.095 -2.736 12.876 1.00 92.50 104 VAL A O 1
ATOM 849 N N . VAL A 1 105 ? -8.120 -3.626 11.057 1.00 92.56 105 VAL A N 1
ATOM 850 C CA . VAL A 1 105 ? -6.965 -4.188 11.775 1.00 92.56 105 VAL A CA 1
ATOM 851 C C . VAL A 1 105 ? -5.827 -3.173 11.791 1.00 92.56 105 VAL A C 1
ATOM 853 O O . VAL A 1 105 ? -5.502 -2.594 10.752 1.00 92.56 105 VAL A O 1
ATOM 856 N N . HIS A 1 106 ? -5.210 -2.992 12.953 1.00 93.25 106 HIS A N 1
ATOM 857 C CA . HIS A 1 106 ? -4.097 -2.083 13.194 1.00 93.25 106 HIS A CA 1
ATOM 858 C C . HIS A 1 106 ? -2.909 -2.817 13.821 1.00 93.25 106 HIS A C 1
ATOM 860 O O . HIS A 1 106 ? -3.098 -3.630 14.721 1.00 93.25 106 HIS A O 1
ATOM 866 N N . HIS A 1 107 ? -1.693 -2.480 13.397 1.00 93.75 107 HIS A N 1
ATOM 867 C CA . HIS A 1 107 ? -0.448 -2.956 14.006 1.00 93.75 107 HIS A CA 1
ATOM 868 C C . HIS A 1 107 ? -0.040 -2.053 15.170 1.00 93.75 107 HIS A C 1
ATOM 870 O O . HIS A 1 107 ? 0.300 -0.893 14.944 1.00 93.75 107 HIS A O 1
ATOM 876 N N . LYS A 1 108 ? -0.050 -2.573 16.402 1.00 94.19 108 LYS A N 1
ATOM 877 C CA . LYS A 1 108 ? 0.237 -1.818 17.636 1.00 94.19 108 LYS A CA 1
ATOM 878 C C . LYS A 1 108 ? 1.604 -1.128 17.590 1.00 94.19 108 LYS A C 1
ATOM 880 O O . LYS A 1 108 ? 1.720 0.017 18.017 1.00 94.19 108 LYS A O 1
ATOM 885 N N . ASN A 1 109 ? 2.619 -1.797 17.043 1.00 92.19 109 ASN A N 1
ATOM 886 C CA . ASN A 1 109 ? 3.980 -1.265 16.912 1.00 92.19 109 ASN A CA 1
ATOM 887 C C . ASN A 1 109 ? 4.210 -0.384 15.667 1.00 92.19 109 ASN A C 1
ATOM 889 O O . ASN A 1 109 ? 5.325 0.086 15.461 1.00 92.19 109 ASN A O 1
ATOM 893 N N . CYS A 1 110 ? 3.185 -0.155 14.835 1.00 85.50 110 CYS A N 1
ATOM 894 C CA . CYS A 1 110 ? 3.276 0.568 13.558 1.00 85.50 110 CYS A CA 1
ATOM 895 C C . CYS A 1 110 ? 4.219 -0.051 12.508 1.00 85.50 110 CYS A C 1
ATOM 897 O O . CYS A 1 110 ? 4.442 0.558 11.459 1.00 85.50 110 CYS A O 1
ATOM 899 N N . ASP A 1 111 ? 4.726 -1.260 12.745 1.00 82.81 111 ASP A N 1
ATOM 900 C CA . ASP A 1 111 ? 5.428 -2.052 11.749 1.00 82.81 111 ASP A CA 1
ATOM 901 C C . ASP A 1 111 ? 4.421 -2.930 11.004 1.00 82.81 111 ASP A C 1
ATOM 903 O O . ASP A 1 111 ? 3.883 -3.907 11.525 1.00 82.81 111 ASP A O 1
ATOM 907 N N . HIS A 1 112 ? 4.165 -2.580 9.745 1.00 80.88 112 HIS A N 1
ATOM 908 C CA . HIS A 1 112 ? 3.234 -3.314 8.896 1.00 80.88 112 HIS A CA 1
ATOM 909 C C . HIS A 1 112 ? 3.752 -4.703 8.473 1.00 80.88 112 HIS A C 1
ATOM 911 O O . HIS A 1 112 ? 3.023 -5.414 7.774 1.00 80.88 112 HIS A O 1
ATOM 917 N N . MET A 1 113 ? 4.997 -5.063 8.798 1.00 78.19 113 MET A N 1
ATOM 918 C CA . MET A 1 113 ? 5.580 -6.378 8.514 1.00 78.19 113 MET A CA 1
ATOM 919 C C . MET A 1 113 ? 5.437 -7.355 9.690 1.00 78.19 113 MET A C 1
ATOM 921 O O . MET A 1 113 ? 5.441 -8.565 9.466 1.00 78.19 113 MET A O 1
ATOM 925 N N . ASP A 1 114 ? 5.234 -6.862 10.915 1.00 82.50 114 ASP A N 1
ATOM 926 C CA . ASP A 1 114 ? 5.056 -7.698 12.104 1.00 82.50 114 ASP A CA 1
ATOM 927 C C . ASP A 1 114 ? 3.611 -8.199 12.227 1.00 82.50 114 ASP A C 1
ATOM 929 O O . ASP A 1 114 ? 2.747 -7.578 12.846 1.00 82.50 114 ASP A O 1
ATOM 933 N N . ASN A 1 115 ? 3.343 -9.350 11.618 1.00 85.88 115 ASN A N 1
ATOM 934 C CA . ASN A 1 115 ? 2.003 -9.927 11.522 1.00 85.88 115 ASN A CA 1
ATOM 935 C C . ASN A 1 115 ? 1.632 -10.864 12.683 1.00 85.88 115 ASN A C 1
ATOM 937 O O . ASN A 1 115 ? 0.613 -11.548 12.590 1.00 85.88 115 ASN A O 1
ATOM 941 N N . ARG A 1 116 ? 2.425 -10.923 13.762 1.00 90.25 116 ARG A N 1
ATOM 942 C CA . ARG A 1 116 ? 2.093 -11.731 14.948 1.00 90.25 116 ARG A CA 1
ATOM 943 C C . ARG A 1 116 ? 0.752 -11.277 15.527 1.00 90.25 116 ARG A C 1
ATOM 945 O O . ARG A 1 116 ? 0.536 -10.077 15.685 1.00 90.25 116 ARG A O 1
ATOM 952 N N . LEU A 1 117 ? -0.128 -12.215 15.885 1.00 90.81 117 LEU A N 1
ATOM 953 C CA . LEU A 1 117 ? -1.474 -11.920 16.406 1.00 90.81 117 LEU A CA 1
ATOM 954 C C . LEU A 1 117 ? -1.454 -10.923 17.570 1.00 90.81 117 LEU A C 1
ATOM 956 O O . LEU A 1 117 ? -2.285 -10.021 17.631 1.00 90.81 117 LEU A O 1
ATOM 960 N N . GLN A 1 118 ? -0.455 -11.026 18.450 1.00 93.44 118 GLN A N 1
ATOM 961 C CA . GLN A 1 118 ? -0.291 -10.143 19.606 1.00 93.44 118 GLN A CA 1
ATOM 962 C C . GLN A 1 118 ? -0.048 -8.676 19.206 1.00 93.44 118 GLN A C 1
ATOM 964 O O . GLN A 1 118 ? -0.406 -7.769 19.966 1.00 93.44 118 GLN A O 1
ATOM 969 N N . ASN A 1 119 ? 0.527 -8.432 18.023 1.00 94.12 119 ASN A N 1
ATOM 970 C CA . ASN A 1 119 ? 0.769 -7.098 17.475 1.00 94.12 119 ASN A CA 1
ATOM 971 C C . ASN A 1 119 ? -0.447 -6.529 16.725 1.00 94.12 119 ASN A C 1
ATOM 973 O O . ASN A 1 119 ? -0.483 -5.339 16.416 1.00 94.12 119 ASN A O 1
ATOM 977 N N . LEU A 1 120 ? -1.469 -7.336 16.447 1.00 92.88 120 LEU A N 1
ATOM 978 C CA . LEU A 1 120 ? -2.686 -6.874 15.793 1.00 92.88 120 LEU A CA 1
ATOM 979 C C . LEU A 1 120 ? -3.696 -6.388 16.839 1.00 92.88 120 LEU A C 1
ATOM 981 O O . LEU A 1 120 ? -3.780 -6.901 17.955 1.00 92.88 120 LEU A O 1
ATOM 985 N N . GLN A 1 121 ? -4.475 -5.373 16.485 1.00 95.31 121 GLN A N 1
ATOM 986 C CA . GLN A 1 121 ? -5.641 -4.947 17.253 1.00 95.31 121 GLN A CA 1
ATOM 987 C C . GLN A 1 121 ? -6.774 -4.502 16.336 1.00 95.31 121 GLN A C 1
ATOM 989 O O . GLN A 1 121 ? -6.535 -3.943 15.263 1.00 95.31 121 GLN A O 1
ATOM 994 N N . ILE A 1 122 ? -8.007 -4.710 16.789 1.00 96.75 122 ILE A N 1
ATOM 995 C CA . ILE A 1 122 ? -9.205 -4.258 16.087 1.00 96.75 122 ILE A CA 1
ATOM 996 C C . ILE A 1 122 ? -9.57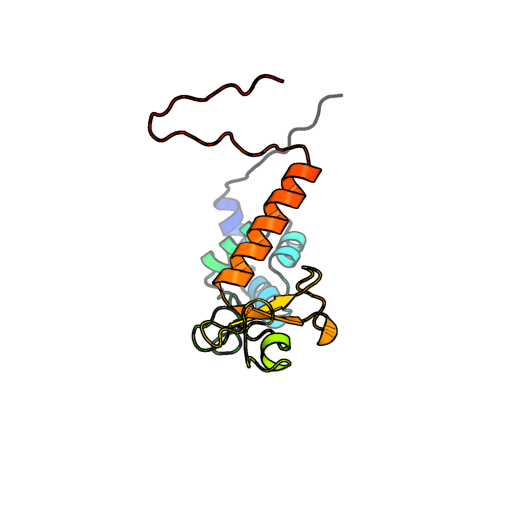7 -2.861 16.567 1.00 96.75 122 ILE A C 1
ATOM 998 O O . ILE A 1 122 ? -9.842 -2.644 17.746 1.00 96.75 122 ILE A O 1
ATOM 1002 N N . LEU A 1 123 ? -9.622 -1.901 15.648 1.00 96.62 123 LEU A N 1
ATOM 1003 C CA . LEU A 1 123 ? -10.095 -0.544 15.908 1.00 96.62 123 LEU A CA 1
ATOM 1004 C C . LEU A 1 123 ? -11.216 -0.201 14.937 1.00 96.62 123 LEU A C 1
ATOM 1006 O O . LEU A 1 123 ? -11.213 -0.651 13.798 1.00 96.62 123 LEU A O 1
ATOM 1010 N N . CYS A 1 124 ? -12.149 0.654 15.340 1.00 97.19 124 CYS A N 1
ATOM 1011 C CA . CYS A 1 124 ? -13.005 1.311 14.361 1.00 97.19 124 CYS A CA 1
ATOM 1012 C C . CYS A 1 124 ? -12.225 2.393 13.605 1.00 97.19 124 CYS A C 1
ATOM 1014 O O . CYS A 1 124 ? -11.231 2.931 14.104 1.00 97.19 124 CYS A O 1
ATOM 1016 N N . GLU A 1 125 ? -12.700 2.748 12.415 1.00 94.75 125 GLU A N 1
ATOM 1017 C CA . GLU A 1 125 ? -12.093 3.767 11.552 1.00 94.75 125 GLU A CA 1
ATOM 1018 C C . GLU A 1 125 ? -11.798 5.092 12.289 1.00 94.75 125 GLU A C 1
ATOM 1020 O O . GLU A 1 125 ? -10.718 5.668 12.138 1.00 94.75 125 GLU A O 1
ATOM 1025 N N . SER A 1 126 ? -12.710 5.558 13.150 1.00 96.50 126 SER A N 1
ATOM 1026 C CA . SER A 1 126 ? -12.537 6.813 13.896 1.00 96.50 126 SER A CA 1
ATOM 1027 C C . SER A 1 126 ? -11.419 6.728 14.942 1.00 96.50 126 SER A C 1
ATOM 1029 O O . SER A 1 126 ? -10.564 7.619 15.008 1.00 96.50 126 SER A O 1
ATOM 1031 N N . CYS A 1 127 ? -11.372 5.646 15.725 1.00 97.50 127 CYS A N 1
ATOM 1032 C CA . CYS A 1 127 ? -10.301 5.389 16.689 1.00 97.50 127 CYS A CA 1
ATOM 1033 C C . CYS A 1 127 ? -8.952 5.187 15.990 1.00 97.50 127 CYS A C 1
ATOM 1035 O O . CYS A 1 127 ? -7.950 5.757 16.425 1.00 97.50 127 CYS A O 1
ATOM 1037 N N . HIS A 1 128 ? -8.939 4.450 14.880 1.00 96.62 128 HIS A N 1
ATOM 1038 C CA . HIS A 1 128 ? -7.755 4.217 14.061 1.00 96.62 128 HIS A CA 1
ATOM 1039 C C . HIS A 1 128 ? -7.158 5.531 13.535 1.00 96.62 128 HIS A C 1
ATOM 1041 O O . HIS A 1 128 ? -5.975 5.813 13.735 1.00 96.62 128 HIS A O 1
ATOM 1047 N N . ASN A 1 129 ? -7.988 6.393 12.942 1.00 93.25 129 ASN A N 1
ATOM 1048 C CA . ASN A 1 129 ? -7.549 7.686 12.414 1.00 93.25 129 ASN A CA 1
ATOM 1049 C C . ASN A 1 129 ? -7.085 8.636 13.530 1.00 93.25 129 ASN A C 1
ATOM 1051 O O . ASN A 1 129 ? -6.105 9.366 13.363 1.00 93.25 129 ASN A O 1
ATOM 1055 N N . ARG A 1 130 ? -7.746 8.613 14.697 1.00 95.19 130 ARG A N 1
ATOM 1056 C CA . ARG A 1 130 ? -7.323 9.388 15.875 1.00 95.19 130 ARG A CA 1
ATOM 1057 C C . ARG A 1 130 ? -5.938 8.961 16.368 1.00 95.19 130 ARG A C 1
ATOM 1059 O O . ARG A 1 130 ? -5.136 9.832 16.708 1.00 95.19 130 ARG A O 1
ATOM 1066 N N . LEU A 1 131 ? -5.661 7.657 16.391 1.00 94.12 131 LEU A N 1
ATOM 1067 C CA . LEU A 1 131 ? -4.366 7.108 16.792 1.00 94.12 131 LEU A CA 1
ATOM 1068 C C . LEU A 1 131 ? -3.255 7.552 15.834 1.00 94.12 131 LEU A C 1
ATOM 1070 O O . LEU A 1 131 ? -2.292 8.173 16.280 1.00 94.12 131 LEU A O 1
ATOM 1074 N N . HIS A 1 132 ? -3.423 7.340 14.525 1.00 91.94 132 HIS A N 1
ATOM 1075 C CA . HIS A 1 132 ? -2.435 7.772 13.525 1.00 91.94 132 HIS A CA 1
ATOM 1076 C C . HIS A 1 132 ? -2.191 9.277 13.551 1.00 91.94 132 HIS A C 1
ATOM 1078 O O . HIS A 1 132 ? -1.047 9.718 13.467 1.00 91.94 132 HIS A O 1
ATOM 1084 N N . ARG A 1 133 ? -3.240 10.080 13.763 1.00 91.12 133 ARG A N 1
ATOM 1085 C CA . ARG A 1 133 ? -3.093 11.525 13.960 1.00 91.12 133 ARG A CA 1
ATOM 1086 C C . ARG A 1 133 ? -2.222 11.837 15.179 1.00 91.12 133 ARG A C 1
ATOM 1088 O O . ARG A 1 133 ? -1.314 12.656 15.074 1.00 91.12 133 ARG A O 1
ATOM 1095 N N . LYS A 1 134 ? -2.467 11.188 16.325 1.00 92.31 134 LYS A N 1
ATOM 1096 C CA . LYS A 1 134 ? -1.663 11.368 17.549 1.00 92.31 134 LYS A CA 1
ATOM 1097 C C . LYS A 1 134 ? -0.194 10.996 17.311 1.00 92.31 134 LYS A C 1
ATOM 1099 O O . LYS A 1 134 ? 0.683 11.767 17.690 1.00 92.31 134 LYS A O 1
ATOM 1104 N N . LEU A 1 135 ? 0.063 9.864 16.653 1.00 89.31 135 LEU A N 1
ATOM 1105 C CA . LEU A 1 135 ? 1.414 9.387 16.335 1.00 89.31 135 LEU A CA 1
ATOM 1106 C C . LEU A 1 135 ? 2.147 10.322 15.369 1.00 89.31 135 LEU A C 1
ATOM 1108 O O . LEU A 1 135 ? 3.307 10.658 15.596 1.00 89.31 135 LEU A O 1
ATOM 1112 N N . TRP A 1 136 ? 1.465 10.803 14.329 1.00 86.50 136 TRP A N 1
ATOM 1113 C CA . TRP A 1 136 ? 2.027 11.768 13.388 1.00 86.50 136 TRP A CA 1
ATOM 1114 C C . TRP A 1 136 ? 2.450 13.063 14.092 1.00 86.50 136 TRP A C 1
ATOM 1116 O O . TRP A 1 136 ? 3.568 13.540 13.891 1.00 86.50 136 TRP A O 1
ATOM 1126 N N . TRP A 1 137 ? 1.610 13.594 14.989 1.00 85.00 137 TRP A N 1
ATOM 1127 C CA . TRP A 1 137 ? 1.961 14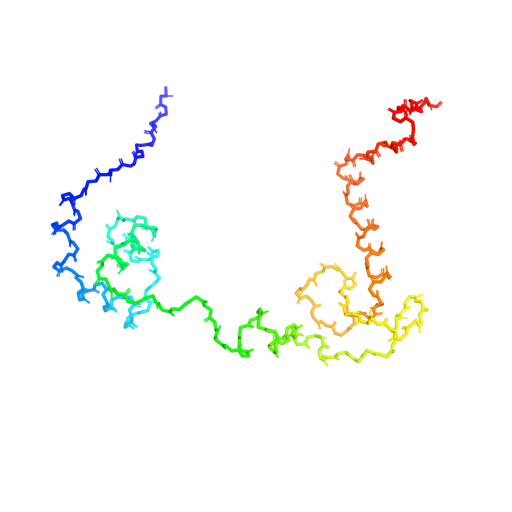.771 15.789 1.00 85.00 137 TRP A CA 1
ATOM 1128 C C . TRP A 1 137 ? 3.105 14.507 16.770 1.00 85.00 137 TRP A C 1
ATOM 1130 O O . TRP A 1 137 ? 3.968 15.368 16.925 1.00 85.00 137 TRP A O 1
ATOM 1140 N N . ALA A 1 138 ? 3.143 13.337 17.413 1.00 86.38 138 ALA A N 1
ATOM 1141 C C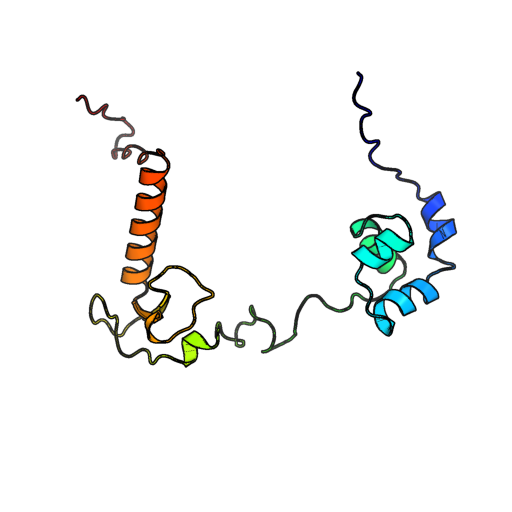A . ALA A 1 138 ? 4.245 12.957 18.295 1.00 86.38 138 ALA A CA 1
ATOM 1142 C C . ALA A 1 138 ? 5.579 12.909 17.531 1.00 86.38 138 ALA A C 1
ATOM 1144 O O . ALA A 1 138 ? 6.556 13.515 17.966 1.00 86.38 138 ALA A O 1
ATOM 1145 N N . LYS A 1 139 ? 5.588 12.291 16.341 1.00 86.75 139 LYS A N 1
ATOM 1146 C CA . LYS A 1 139 ? 6.763 12.229 15.462 1.00 86.75 139 LYS A CA 1
ATOM 1147 C C . LYS A 1 139 ? 7.240 13.621 15.036 1.00 86.75 139 LYS A C 1
ATOM 1149 O O . LYS A 1 139 ? 8.437 13.881 15.049 1.00 86.75 139 LYS A O 1
ATOM 1154 N N . ARG A 1 140 ? 6.318 14.532 14.705 1.00 84.88 140 ARG A N 1
ATOM 1155 C CA . ARG A 1 140 ? 6.649 15.920 14.331 1.00 84.88 140 ARG A CA 1
ATOM 1156 C C . ARG A 1 140 ? 7.213 16.744 15.483 1.00 84.88 140 ARG A C 1
ATOM 1158 O O . ARG A 1 140 ? 8.173 17.484 15.283 1.00 84.88 140 ARG A O 1
ATOM 1165 N N . LYS A 1 141 ? 6.641 16.598 16.683 1.00 84.88 141 LYS A N 1
ATOM 1166 C CA . LYS A 1 141 ? 7.177 17.225 17.900 1.00 84.88 141 LYS A CA 1
ATOM 1167 C C . LYS A 1 141 ? 8.598 16.741 18.182 1.00 84.88 141 LYS A C 1
ATOM 1169 O O . LYS A 1 141 ? 9.467 17.568 18.421 1.00 84.88 141 LYS A O 1
ATOM 1174 N N . ALA A 1 142 ? 8.838 15.432 18.084 1.00 82.00 142 ALA A N 1
ATOM 1175 C CA . ALA A 1 142 ? 10.170 14.854 18.250 1.00 82.00 142 ALA A CA 1
ATOM 1176 C C . ALA A 1 142 ? 11.173 15.363 17.197 1.00 82.00 142 ALA A C 1
ATOM 1178 O O . ALA A 1 142 ? 12.345 15.536 17.504 1.00 82.00 142 ALA A O 1
ATOM 1179 N N . SER A 1 143 ? 10.719 15.664 15.975 1.00 81.31 143 SER A N 1
ATOM 1180 C CA . SER A 1 143 ? 11.556 16.231 14.910 1.00 81.31 143 SER A CA 1
ATOM 1181 C C . SER A 1 143 ? 11.669 17.765 14.934 1.00 81.31 143 SER A C 1
ATOM 1183 O O . SER A 1 143 ? 12.052 18.349 13.923 1.00 81.31 143 SER A O 1
ATOM 1185 N N . GLY A 1 144 ? 11.247 18.441 16.010 1.00 77.69 144 GLY A N 1
ATOM 1186 C CA . GLY A 1 144 ? 11.308 19.907 16.135 1.00 77.69 144 GLY A CA 1
ATOM 1187 C C . GLY A 1 144 ? 10.353 20.686 15.218 1.00 77.69 144 GLY A C 1
ATOM 1188 O O . GLY A 1 144 ? 10.385 21.914 15.180 1.00 77.69 144 GLY A O 1
ATOM 1189 N N . GLN A 1 145 ? 9.468 20.004 14.486 1.00 67.31 145 GLN A N 1
ATOM 1190 C CA . GLN A 1 145 ? 8.487 20.643 13.610 1.00 67.31 145 GLN A CA 1
ATOM 1191 C C . GLN A 1 145 ? 7.211 20.901 14.414 1.00 67.31 145 GLN A C 1
ATOM 1193 O O . GLN A 1 145 ? 6.336 20.038 14.527 1.00 67.31 145 GLN A O 1
ATOM 1198 N N . GLY A 1 146 ? 7.127 22.095 15.002 1.00 59.53 146 GLY A N 1
ATOM 1199 C CA . GLY A 1 146 ? 5.988 22.539 15.801 1.00 59.53 146 GLY A CA 1
ATOM 1200 C C . GLY A 1 146 ? 4.642 22.452 15.069 1.00 59.53 146 GLY A C 1
ATOM 1201 O O . GLY A 1 146 ? 4.550 22.339 13.842 1.00 59.53 146 GLY A O 1
ATOM 1202 N N . HIS A 1 147 ? 3.567 22.484 15.854 1.00 61.44 147 HIS A N 1
ATOM 1203 C CA . HIS A 1 147 ? 2.206 22.538 15.332 1.00 61.44 147 HIS A CA 1
ATOM 1204 C C . HIS A 1 147 ? 2.029 23.855 14.553 1.00 61.44 147 HIS A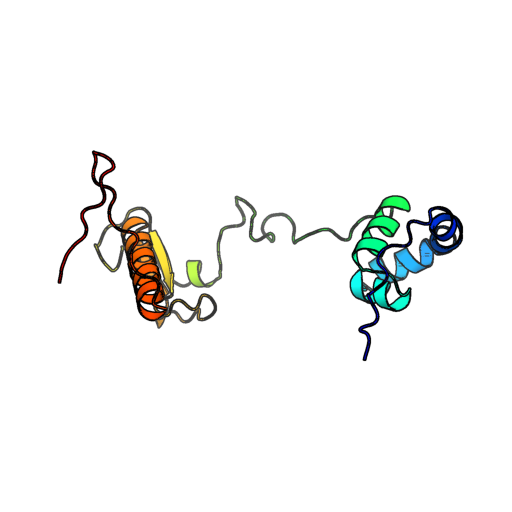 C 1
ATOM 1206 O O . HIS A 1 147 ? 2.379 24.902 15.100 1.00 61.44 147 HIS A O 1
ATOM 1212 N N . PRO A 1 148 ? 1.484 23.861 13.321 1.00 58.19 148 PRO A N 1
ATOM 1213 C CA . PRO A 1 148 ? 1.098 25.118 12.694 1.00 58.19 148 PRO A CA 1
ATOM 1214 C C . PRO A 1 148 ? 0.089 25.811 13.615 1.00 58.19 148 PRO A C 1
ATOM 1216 O O . PRO A 1 148 ? -0.828 25.156 14.132 1.00 58.19 148 PRO A O 1
ATOM 1219 N N . ALA A 1 149 ? 0.302 27.104 13.873 1.00 58.94 149 ALA A N 1
ATOM 1220 C CA . ALA A 1 149 ? -0.572 27.886 14.735 1.00 58.94 149 ALA A CA 1
ATOM 1221 C C . ALA A 1 149 ? -2.017 27.769 14.231 1.00 58.94 149 ALA A C 1
ATOM 1223 O O . ALA A 1 149 ? -2.272 27.768 13.023 1.00 58.94 149 ALA A O 1
ATOM 1224 N N . LYS A 1 150 ? -2.972 27.621 15.154 1.00 55.72 150 LYS A N 1
ATOM 1225 C CA . LYS A 1 150 ? -4.387 27.546 14.787 1.00 55.72 150 LYS A CA 1
ATOM 1226 C C . LYS A 1 150 ? -4.773 28.865 14.111 1.00 55.72 150 LYS A C 1
ATOM 1228 O O . LYS A 1 150 ? -4.716 29.912 14.749 1.00 55.72 150 LYS A O 1
ATOM 1233 N N . ARG A 1 151 ? -5.188 28.810 12.842 1.00 43.28 151 ARG A N 1
ATOM 1234 C CA . ARG A 1 151 ? -5.926 29.912 12.209 1.00 43.28 151 ARG A CA 1
ATOM 1235 C C . ARG A 1 151 ? -7.195 30.132 13.031 1.00 43.28 151 ARG A C 1
ATOM 1237 O O . ARG A 1 151 ? -7.963 29.187 13.215 1.00 43.28 151 ARG A O 1
ATOM 1244 N N . ASN A 1 152 ? -7.397 31.338 13.559 1.00 50.59 152 ASN A N 1
ATOM 1245 C CA . ASN A 1 152 ? -8.712 31.715 14.068 1.00 50.59 152 ASN A CA 1
ATOM 1246 C C . ASN A 1 152 ? -9.674 31.915 12.878 1.00 50.59 152 ASN A C 1
ATOM 1248 O O . ASN A 1 152 ? -9.243 32.005 11.724 1.00 50.59 152 ASN A O 1
ATOM 1252 N N . GLN A 1 153 ? -10.975 31.981 13.164 1.00 56.00 153 GLN A N 1
ATOM 1253 C CA . GLN A 1 153 ? -12.024 32.163 12.150 1.00 56.00 153 GLN A CA 1
ATOM 1254 C C . GLN A 1 153 ? -11.927 33.522 11.418 1.00 56.00 153 GLN A C 1
ATOM 1256 O O . GLN A 1 153 ? -12.527 33.682 10.365 1.00 56.00 153 GLN A O 1
ATOM 1261 N N . ASN A 1 154 ? -11.087 34.443 11.911 1.00 56.47 154 ASN A N 1
ATOM 1262 C CA . ASN A 1 154 ? -10.901 35.806 11.407 1.00 56.47 154 ASN A CA 1
ATOM 1263 C C . ASN A 1 154 ? -9.511 36.037 10.769 1.00 56.47 154 ASN A C 1
ATOM 1265 O O . ASN A 1 154 ? -9.090 37.177 10.600 1.00 56.47 154 ASN A O 1
ATOM 1269 N N . GLY A 1 155 ? -8.756 34.979 10.445 1.00 50.03 155 GLY A N 1
ATOM 1270 C CA . GLY A 1 155 ? -7.476 35.086 9.730 1.00 50.03 155 GLY A CA 1
ATOM 1271 C C . GLY A 1 155 ? -6.312 35.758 10.479 1.00 50.03 155 GLY A C 1
ATOM 1272 O O . GLY A 1 155 ? -5.259 35.947 9.877 1.00 50.03 155 GLY A O 1
ATOM 1273 N N . THR A 1 156 ? -6.431 36.078 11.771 1.00 45.03 156 THR A N 1
ATOM 1274 C CA . THR A 1 156 ? -5.354 36.724 12.544 1.00 45.03 156 THR A CA 1
ATOM 1275 C C . THR A 1 156 ? -4.612 35.731 13.445 1.00 45.03 156 THR A C 1
ATOM 1277 O O . THR A 1 156 ? -5.198 35.009 14.255 1.00 45.03 156 THR A O 1
ATOM 1280 N N . PHE A 1 157 ? -3.284 35.673 13.297 1.00 45.12 157 PHE A N 1
ATOM 1281 C CA . PHE A 1 157 ? -2.401 34.860 14.136 1.00 45.12 157 PHE A CA 1
ATOM 1282 C C . PHE A 1 157 ? -2.237 35.525 15.512 1.00 45.12 157 PHE A C 1
ATOM 1284 O O . PHE A 1 157 ? -1.606 36.574 15.621 1.00 45.12 157 PHE A O 1
ATOM 1291 N N . LYS A 1 158 ? -2.752 34.909 16.587 1.00 42.03 158 LYS A N 1
ATOM 1292 C CA . LYS A 1 158 ? -2.348 35.284 17.953 1.00 42.03 158 LYS A CA 1
ATOM 1293 C C . LYS A 1 158 ? -0.908 34.814 18.179 1.00 42.03 158 LYS A C 1
ATOM 1295 O O . LYS A 1 158 ? -0.657 33.611 18.212 1.00 42.03 158 LYS A O 1
ATOM 1300 N N . LYS A 1 159 ? 0.030 35.751 18.354 1.00 43.72 159 LYS A N 1
ATOM 1301 C CA . LYS A 1 159 ? 1.332 35.459 18.970 1.00 43.72 159 LYS A CA 1
ATOM 1302 C C . LYS A 1 159 ? 1.066 35.093 20.430 1.00 43.72 159 LYS A C 1
ATOM 1304 O O . LYS A 1 159 ? 0.623 35.940 21.198 1.00 43.72 159 LYS A O 1
ATOM 1309 N N . THR A 1 160 ? 1.287 33.841 20.814 1.00 45.03 160 THR A N 1
ATOM 1310 C CA . THR A 1 160 ? 1.330 33.470 22.232 1.00 45.03 160 THR A CA 1
ATOM 1311 C C . THR A 1 160 ? 2.716 33.816 22.760 1.00 45.03 160 THR A C 1
ATOM 1313 O O . THR A 1 160 ? 3.697 33.180 22.372 1.00 45.03 160 THR A O 1
ATOM 1316 N N . GLY A 1 161 ? 2.777 34.877 23.567 1.00 45.34 161 GLY A N 1
ATOM 1317 C CA . GLY A 1 161 ? 3.914 35.205 24.419 1.00 45.34 161 GLY A CA 1
ATOM 1318 C C . GLY A 1 161 ? 4.085 34.175 25.535 1.00 45.34 161 GLY A C 1
ATOM 1319 O O . GLY A 1 161 ? 3.172 33.397 25.811 1.00 45.34 161 GLY A O 1
ATOM 1320 N N . ARG A 1 162 ? 5.305 34.165 26.063 1.00 43.12 162 ARG A N 1
ATOM 1321 C CA . ARG A 1 162 ? 5.877 33.252 27.054 1.00 43.12 162 ARG A CA 1
ATOM 1322 C C . ARG A 1 162 ? 5.159 33.303 28.398 1.00 43.12 162 ARG A C 1
ATOM 1324 O O . ARG A 1 162 ? 4.698 34.408 28.753 1.00 43.12 162 ARG A O 1
#

Radius of gyration: 26.82 Å; chains: 1; bounding box: 59×54×64 Å

Secondary structure (DSSP, 8-state):
------------HHHHHHHSGGGHHHHHIIIIIS---HHHHHHHTT--HHHHHHHHHHTTPPP--SS--GGGSTT-SSS----THHHHS---S-TTT---SSEEEEETTS-TT---GGGEEEEEHHHHHHHHHHHHHHHHHHTT-PPPPPPPTTS-------

InterPro domains:
  IPR003615 HNH nuclease [SM00507] (83-129)
  IPR003615 HNH nuclease [cd00085] (83-132)

Foldseek 3Di:
DDDDDDDDDDPDPPVLVPPQPVCVVVLLCVCPVVVDQLCRVCVVVVHHSVVSVVSCVVSVNDHPDDADDDLRGDPHPVVDPDPVLQVVDDQQAAPPPGHSPQKDKDQCVNPPVPSPNVRIGIHHPVVVVVVVVVVVQVVCVVVVNDDDQDQDPVRDGDDDDD

pLDDT: mean 77.95, std 19.3, range [33.22, 98.0]

Sequence (162 aa):
MGTMKNKRGLHNKNKFEALWPPRKDELKWLYHNQKWSMSKIGDYYNVSQSGISKVLKRLGIPSRGKGRLGSENGRYKDGTQSRMYRQMIEKDKCSTCGTIKRLVVHHKNCDHMDNRLQNLQILCESCHNRLHRKLWWAKRKASGQGHPAKRNQNGTFKKTGR

Organism: NCBI:txid412755